Protein AF-A0A7C0WQQ0-F1 (afdb_monomer_lite)

Radius of gyration: 14.48 Å; chains: 1; bounding box: 32×28×43 Å

Secondary structure (DSSP, 8-state):
--HHHHHHHHHHHHHHHHHHHTT-HHHHHHTS-TT-EE--SSS--EEGGGHHHHHHHHHTTEEEEEEEEEEEEEEPSSS-EEEEEEEEEEEEETTTTEEEEEEEE-

Structure (mmCIF, N/CA/C/O backbone):
data_AF-A0A7C0WQQ0-F1
#
_entry.id   AF-A0A7C0WQQ0-F1
#
loop_
_atom_site.group_PDB
_atom_site.id
_atom_site.type_symbol
_atom_site.label_atom_id
_atom_site.label_alt_id
_atom_site.label_comp_id
_atom_site.label_asym_id
_atom_site.label_entity_id
_atom_site.label_seq_id
_atom_site.pdbx_PDB_ins_code
_atom_site.Cartn_x
_atom_site.Cartn_y
_atom_site.Cartn_z
_atom_site.occupancy
_atom_site.B_iso_or_equiv
_atom_site.auth_seq_id
_atom_site.auth_comp_id
_atom_site.auth_asym_id
_atom_site.auth_atom_id
_atom_site.pdbx_PDB_model_num
ATOM 1 N N . MET A 1 1 ? -11.948 8.310 22.345 1.00 58.25 1 MET A N 1
ATOM 2 C CA . MET A 1 1 ? -10.700 7.928 21.666 1.00 58.25 1 MET A CA 1
ATOM 3 C C . MET A 1 1 ? -9.867 7.164 22.671 1.00 58.25 1 MET A C 1
ATOM 5 O O . MET A 1 1 ? -9.444 7.772 23.648 1.00 58.25 1 MET A O 1
ATOM 9 N N . SER A 1 2 ? -9.689 5.854 22.500 1.00 64.50 2 SER A N 1
ATOM 10 C CA . SER A 1 2 ? -8.472 5.273 23.057 1.00 64.50 2 SER A CA 1
ATOM 11 C C 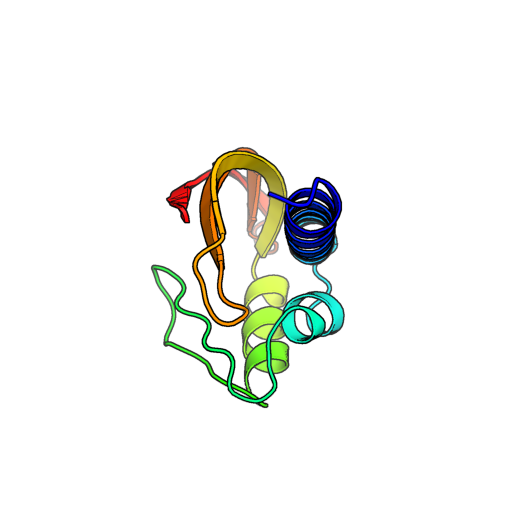. SER A 1 2 ? -7.369 5.643 22.076 1.00 64.50 2 SER A C 1
ATOM 13 O O . SER A 1 2 ? -7.539 5.472 20.873 1.00 64.50 2 SER A O 1
ATOM 15 N N . THR A 1 3 ? -6.267 6.199 22.557 1.00 69.69 3 THR A N 1
ATOM 16 C CA . THR A 1 3 ? -5.072 6.473 21.740 1.00 69.69 3 THR A CA 1
ATOM 17 C C . THR A 1 3 ? -4.530 5.210 21.050 1.00 69.69 3 THR A C 1
ATOM 19 O O . THR A 1 3 ? -3.759 5.302 20.101 1.00 69.69 3 THR A O 1
ATOM 22 N N . ASP A 1 4 ? -4.956 4.035 21.518 1.00 87.19 4 ASP A N 1
ATOM 23 C CA . ASP A 1 4 ? -4.593 2.715 21.004 1.00 87.19 4 ASP A CA 1
ATOM 24 C C . ASP A 1 4 ? -5.140 2.432 19.589 1.00 87.19 4 ASP A C 1
ATOM 26 O O . ASP A 1 4 ? -4.412 1.910 18.750 1.00 87.19 4 ASP A O 1
ATOM 30 N N . ASP A 1 5 ? -6.381 2.830 19.280 1.00 90.44 5 ASP A N 1
ATOM 31 C CA . ASP A 1 5 ? -6.992 2.524 17.973 1.00 90.44 5 ASP A CA 1
ATOM 32 C C . ASP A 1 5 ? -6.350 3.336 16.840 1.00 90.44 5 ASP A C 1
ATOM 34 O O . ASP A 1 5 ? -6.001 2.780 15.802 1.00 90.44 5 ASP A O 1
ATOM 38 N N . ASP A 1 6 ? -6.127 4.639 17.057 1.00 90.88 6 ASP A N 1
ATOM 39 C CA . ASP A 1 6 ? -5.424 5.502 16.091 1.00 90.88 6 ASP A CA 1
ATOM 40 C C . ASP A 1 6 ? -4.009 4.980 15.808 1.00 90.88 6 ASP A C 1
ATOM 42 O O . ASP A 1 6 ? -3.598 4.899 14.651 1.00 90.88 6 ASP A O 1
ATOM 46 N N . THR A 1 7 ? -3.297 4.539 16.850 1.00 93.31 7 THR A N 1
ATOM 47 C CA . THR A 1 7 ? -1.952 3.965 16.705 1.00 93.31 7 THR A CA 1
ATOM 48 C C . THR A 1 7 ? -1.982 2.720 15.816 1.00 93.31 7 THR A C 1
ATOM 50 O O . THR A 1 7 ? -1.236 2.649 14.843 1.00 93.31 7 THR A O 1
ATOM 53 N N . LYS A 1 8 ? -2.892 1.773 16.076 1.00 95.06 8 LYS A N 1
ATOM 54 C CA . LYS A 1 8 ? -3.004 0.530 15.292 1.00 95.06 8 LYS A CA 1
ATOM 55 C C . LYS A 1 8 ? -3.411 0.769 13.840 1.00 95.06 8 LYS A C 1
ATOM 57 O O . LYS A 1 8 ? -2.905 0.100 12.943 1.00 95.06 8 LYS A O 1
ATOM 62 N N . ILE A 1 9 ? -4.307 1.725 13.593 1.00 95.88 9 ILE A N 1
ATOM 63 C CA . ILE A 1 9 ? -4.714 2.109 12.234 1.00 95.88 9 ILE A CA 1
ATOM 64 C C . ILE A 1 9 ? -3.514 2.663 11.458 1.00 95.88 9 ILE A C 1
ATOM 66 O O . ILE A 1 9 ? -3.283 2.282 10.309 1.00 95.88 9 ILE A O 1
ATOM 70 N N . ARG A 1 10 ? -2.717 3.528 12.094 1.00 96.06 10 ARG A N 1
ATOM 71 C CA . ARG A 1 10 ? -1.498 4.074 11.487 1.00 96.06 10 ARG A CA 1
ATOM 72 C C . ARG A 1 10 ? -0.466 2.985 11.223 1.00 96.06 10 ARG A C 1
ATOM 74 O O . ARG A 1 10 ? 0.084 2.945 10.131 1.00 96.06 10 ARG A O 1
ATOM 81 N N . GLU A 1 11 ? -0.252 2.068 12.163 1.00 97.31 11 GLU A N 1
ATOM 82 C CA . GLU A 1 11 ? 0.657 0.926 11.989 1.00 97.31 11 GLU A CA 1
ATOM 83 C C . GLU A 1 11 ? 0.245 0.009 10.827 1.00 97.31 11 GLU A C 1
ATOM 85 O O . GLU A 1 11 ? 1.105 -0.450 10.064 1.00 97.31 11 GLU A O 1
ATOM 90 N N . LEU A 1 12 ? -1.060 -0.237 10.657 1.00 98.06 12 LEU A N 1
ATOM 91 C CA . LEU A 1 12 ? -1.595 -0.989 9.521 1.00 98.06 12 LEU A CA 1
ATOM 92 C C . LEU A 1 12 ? -1.279 -0.281 8.199 1.00 98.06 12 LEU A C 1
ATOM 94 O O . LEU A 1 12 ? -0.743 -0.904 7.283 1.00 98.06 12 LEU A O 1
ATOM 98 N N . LEU A 1 13 ? -1.549 1.022 8.107 1.00 98.12 13 LEU A N 1
ATOM 99 C CA . LEU A 1 13 ? -1.297 1.782 6.881 1.00 98.12 13 LEU A CA 1
ATOM 100 C C . LEU A 1 13 ? 0.196 1.987 6.597 1.00 98.12 13 LEU A C 1
ATOM 102 O O . LEU A 1 13 ? 0.594 1.928 5.440 1.00 98.12 13 LEU A O 1
ATOM 106 N N . THR A 1 14 ? 1.049 2.095 7.616 1.00 98.06 14 THR A N 1
ATOM 107 C CA . THR A 1 14 ? 2.511 2.046 7.441 1.00 98.06 14 THR A CA 1
ATOM 108 C C . THR A 1 14 ? 2.980 0.666 6.966 1.00 98.06 14 THR A C 1
ATOM 110 O O . THR A 1 14 ? 3.914 0.554 6.172 1.00 98.06 14 THR A O 1
ATOM 113 N N . THR A 1 15 ? 2.334 -0.416 7.410 1.00 98.75 15 THR A N 1
ATOM 114 C CA . THR A 1 15 ? 2.621 -1.764 6.896 1.00 98.75 15 THR A CA 1
ATOM 115 C C . THR A 1 15 ? 2.231 -1.896 5.428 1.00 98.75 15 THR A C 1
ATOM 117 O O . THR A 1 15 ? 2.990 -2.482 4.652 1.00 98.75 15 THR A O 1
ATOM 120 N N . TYR A 1 16 ? 1.092 -1.321 5.048 1.00 98.56 16 TYR A N 1
ATOM 121 C CA . TYR A 1 16 ? 0.638 -1.268 3.667 1.00 98.56 16 TYR A CA 1
ATOM 122 C C . TYR A 1 16 ? 1.569 -0.410 2.792 1.00 98.56 16 TYR A C 1
ATOM 124 O O . TYR A 1 16 ? 2.041 -0.903 1.771 1.00 98.56 16 TYR A O 1
ATOM 132 N N . GLU A 1 17 ? 1.965 0.791 3.232 1.00 98.44 17 GLU A N 1
ATOM 133 C CA . GLU A 1 17 ? 2.987 1.621 2.568 1.00 98.44 17 GLU A CA 1
ATOM 134 C C . GLU A 1 17 ? 4.280 0.826 2.329 1.00 98.44 17 GLU A C 1
ATOM 136 O O . GLU A 1 17 ? 4.808 0.793 1.215 1.00 98.44 17 GLU A O 1
ATOM 141 N N . ARG A 1 18 ? 4.780 0.119 3.351 1.00 98.75 18 ARG A N 1
ATOM 142 C CA . ARG A 1 18 ? 5.965 -0.738 3.213 1.00 98.75 18 ARG A CA 1
ATOM 143 C C . ARG A 1 18 ? 5.753 -1.831 2.169 1.00 98.75 18 ARG A C 1
ATOM 145 O O . ARG A 1 18 ? 6.685 -2.149 1.433 1.00 98.75 18 ARG A O 1
ATOM 152 N N . ALA A 1 19 ? 4.568 -2.433 2.108 1.00 98.75 19 ALA A N 1
ATOM 153 C CA . ALA A 1 19 ? 4.260 -3.446 1.106 1.00 98.75 19 ALA A CA 1
ATOM 154 C C . ALA A 1 19 ? 4.359 -2.882 -0.317 1.00 98.75 19 ALA A C 1
ATOM 156 O O . ALA A 1 19 ? 4.973 -3.521 -1.169 1.00 98.75 19 ALA A O 1
ATOM 157 N N . LEU A 1 20 ? 3.835 -1.671 -0.540 1.00 98.19 20 LEU A N 1
ATOM 158 C CA . LEU A 1 20 ? 3.919 -0.972 -1.825 1.00 98.19 20 LEU A CA 1
ATOM 159 C C . LEU A 1 20 ? 5.375 -0.670 -2.209 1.00 98.19 20 LEU A C 1
ATOM 161 O O . LEU A 1 20 ? 5.823 -1.055 -3.286 1.00 98.19 20 LEU A O 1
ATOM 165 N N . ASN A 1 21 ? 6.138 -0.074 -1.291 1.00 98.56 21 ASN A N 1
ATOM 166 C CA . ASN A 1 21 ? 7.542 0.292 -1.507 1.00 98.56 21 ASN A CA 1
ATOM 167 C C . ASN A 1 21 ? 8.470 -0.915 -1.722 1.00 98.56 21 ASN A C 1
ATOM 169 O O . ASN A 1 21 ? 9.486 -0.831 -2.405 1.00 98.56 21 ASN A O 1
ATOM 173 N N . THR A 1 22 ? 8.134 -2.066 -1.134 1.00 98.62 22 THR A N 1
ATOM 174 C CA . THR A 1 22 ? 8.918 -3.305 -1.278 1.00 98.62 22 THR A CA 1
ATOM 175 C C . THR A 1 22 ? 8.375 -4.242 -2.351 1.00 98.62 22 THR A C 1
ATOM 177 O O . THR A 1 22 ? 8.890 -5.351 -2.493 1.00 98.62 22 THR A O 1
ATOM 180 N N . SER A 1 23 ? 7.352 -3.820 -3.107 1.00 98.56 23 SER A N 1
ATOM 181 C CA . SER A 1 23 ? 6.701 -4.644 -4.134 1.00 98.56 23 SER A CA 1
ATOM 182 C C . SER A 1 23 ? 6.234 -6.011 -3.599 1.00 98.56 23 SER A C 1
ATOM 184 O O . SER A 1 23 ? 6.296 -7.034 -4.281 1.00 98.56 23 SER A O 1
ATOM 186 N N . ASN A 1 24 ? 5.784 -6.053 -2.340 1.00 98.75 24 ASN A N 1
ATOM 187 C CA . ASN A 1 24 ? 5.400 -7.281 -1.650 1.00 98.75 24 ASN A CA 1
ATOM 188 C C . ASN A 1 24 ? 3.882 -7.494 -1.710 1.00 98.75 24 ASN A C 1
ATOM 190 O O . ASN A 1 24 ? 3.135 -7.041 -0.841 1.00 98.75 24 ASN A O 1
ATOM 194 N N . ALA A 1 25 ? 3.437 -8.218 -2.738 1.00 98.56 25 ALA A N 1
ATOM 195 C CA . ALA A 1 25 ? 2.022 -8.474 -3.002 1.00 98.56 25 ALA A CA 1
ATOM 196 C C . ALA A 1 25 ? 1.302 -9.203 -1.857 1.00 98.56 25 ALA A C 1
ATOM 198 O O . ALA A 1 25 ? 0.190 -8.825 -1.488 1.00 98.56 25 ALA A O 1
ATOM 199 N N . ALA A 1 26 ? 1.950 -10.204 -1.255 1.00 98.56 26 ALA A N 1
ATOM 200 C CA . ALA A 1 26 ? 1.382 -10.956 -0.141 1.00 98.56 26 ALA A CA 1
ATOM 201 C C . ALA A 1 26 ? 1.194 -10.068 1.101 1.00 98.56 26 ALA A C 1
ATOM 203 O O . ALA A 1 26 ? 0.156 -10.129 1.760 1.00 98.56 26 ALA A O 1
ATOM 204 N N . LEU A 1 27 ? 2.164 -9.194 1.402 1.00 98.75 27 LEU A N 1
ATOM 205 C CA . LEU A 1 27 ? 2.046 -8.245 2.511 1.00 98.75 27 LEU A CA 1
ATOM 206 C C . LEU A 1 27 ? 0.938 -7.214 2.252 1.00 98.75 27 LEU A C 1
ATOM 208 O O . LEU A 1 27 ? 0.158 -6.935 3.161 1.00 98.75 27 LEU A O 1
ATOM 212 N N . ALA A 1 28 ? 0.826 -6.699 1.024 1.00 98.56 28 ALA A N 1
ATOM 213 C CA . ALA A 1 28 ? -0.231 -5.760 0.654 1.00 98.56 28 ALA A CA 1
ATOM 214 C C . ALA A 1 28 ? -1.614 -6.401 0.834 1.00 98.56 28 ALA A C 1
ATOM 216 O O . ALA A 1 28 ? -2.465 -5.844 1.523 1.00 98.56 28 ALA A O 1
ATOM 217 N N . ALA A 1 29 ? -1.808 -7.617 0.312 1.00 98.31 29 ALA A N 1
ATOM 218 C CA . ALA A 1 29 ? -3.054 -8.366 0.464 1.00 98.31 29 ALA A CA 1
ATOM 219 C C . ALA A 1 29 ? -3.375 -8.702 1.932 1.00 98.31 29 ALA A C 1
ATOM 221 O O . ALA A 1 29 ? -4.537 -8.652 2.325 1.00 98.31 29 ALA A O 1
ATOM 222 N N . SER A 1 30 ? -2.365 -8.972 2.768 1.00 98.31 30 SER A N 1
ATOM 223 C CA . SER A 1 30 ? -2.566 -9.262 4.198 1.00 98.31 30 SER A CA 1
ATOM 224 C C . SER A 1 30 ? -3.104 -8.082 5.018 1.00 98.31 30 SER A C 1
ATOM 226 O O . SER A 1 30 ? -3.584 -8.286 6.131 1.00 98.31 30 SER A O 1
ATOM 228 N N . CYS A 1 31 ? -3.041 -6.858 4.479 1.00 98.31 31 CYS A N 1
ATOM 229 C CA . CYS A 1 31 ? -3.595 -5.665 5.124 1.00 98.31 31 CYS A CA 1
ATOM 230 C C . CYS A 1 31 ? -5.122 -5.548 4.953 1.00 98.31 31 CYS A C 1
ATOM 232 O O . CYS A 1 31 ? -5.738 -4.674 5.559 1.00 98.31 31 CYS A O 1
ATOM 234 N N . TYR A 1 32 ? -5.733 -6.408 4.133 1.00 98.44 32 TYR A N 1
ATOM 235 C CA . TYR A 1 32 ? -7.169 -6.421 3.873 1.00 98.44 32 TYR A CA 1
ATOM 236 C C . TYR A 1 32 ? -7.896 -7.458 4.731 1.00 98.44 32 TYR A C 1
ATOM 238 O O . TYR A 1 32 ? -7.337 -8.470 5.156 1.00 98.44 32 TYR A O 1
ATOM 246 N N . THR A 1 33 ? -9.196 -7.239 4.930 1.00 98.06 33 THR A N 1
ATOM 247 C CA . THR A 1 33 ? -10.102 -8.294 5.393 1.00 98.06 33 THR A CA 1
ATOM 248 C C . THR A 1 33 ? -10.257 -9.377 4.319 1.00 98.06 33 THR A C 1
ATOM 250 O O . THR A 1 33 ? -9.911 -9.188 3.153 1.00 98.06 33 THR A O 1
ATOM 253 N N . THR A 1 34 ? -10.817 -10.531 4.693 1.00 97.06 34 THR A N 1
ATOM 254 C CA . THR A 1 34 ? -11.047 -11.654 3.761 1.00 97.06 34 THR A CA 1
ATOM 255 C C . THR A 1 34 ? -11.932 -11.279 2.568 1.00 97.06 34 THR A C 1
ATOM 257 O O . THR A 1 34 ? -11.791 -11.850 1.491 1.00 97.06 34 THR A O 1
ATOM 260 N N . ASP A 1 35 ? -12.833 -10.320 2.756 1.00 97.44 35 ASP A N 1
ATOM 261 C CA . ASP A 1 35 ? -13.742 -9.753 1.761 1.00 97.44 35 ASP A CA 1
ATOM 262 C C . ASP A 1 35 ? -13.333 -8.338 1.313 1.00 97.44 35 ASP A C 1
ATOM 264 O O . ASP A 1 35 ? -14.119 -7.637 0.675 1.00 97.44 35 ASP A O 1
ATOM 268 N N . GLY A 1 36 ? -12.109 -7.912 1.640 1.00 97.88 36 GLY A N 1
ATOM 269 C CA . GLY A 1 36 ? -11.610 -6.579 1.338 1.00 97.88 36 GLY A CA 1
ATOM 270 C C . GLY A 1 36 ? -11.602 -6.289 -0.161 1.00 97.88 36 GLY A C 1
ATOM 271 O O . GLY A 1 36 ? -11.460 -7.193 -0.988 1.00 97.88 36 GLY A O 1
ATOM 272 N N . VAL A 1 37 ? -11.750 -5.013 -0.513 1.00 98.31 37 VAL A N 1
ATOM 273 C CA . VAL A 1 37 ? -11.882 -4.554 -1.900 1.00 98.31 37 VAL A CA 1
ATOM 274 C C . VAL A 1 37 ? -10.803 -3.523 -2.207 1.00 98.31 37 VAL A C 1
ATOM 276 O O . VAL A 1 37 ? -10.621 -2.560 -1.466 1.00 98.31 37 VAL A O 1
ATOM 279 N N . PHE A 1 38 ? -10.117 -3.707 -3.330 1.00 97.19 38 PHE A N 1
ATOM 280 C CA . PHE A 1 38 ? -9.119 -2.787 -3.858 1.00 97.19 38 PHE A CA 1
ATOM 281 C C . PHE A 1 38 ? -9.623 -2.147 -5.156 1.00 97.19 38 PHE A C 1
ATOM 283 O O . PHE A 1 38 ? -10.022 -2.848 -6.089 1.00 97.19 38 PHE A O 1
ATOM 290 N N . MET A 1 39 ? -9.616 -0.810 -5.206 1.00 95.69 39 MET A N 1
ATOM 291 C CA . MET A 1 39 ? -10.142 0.001 -6.314 1.00 95.69 39 MET A CA 1
ATOM 292 C C . MET A 1 39 ? -9.086 1.001 -6.818 1.00 95.69 39 MET A C 1
ATOM 294 O O . MET A 1 39 ? -9.156 2.185 -6.495 1.00 95.69 39 MET A O 1
ATOM 298 N N . PRO A 1 40 ? -8.088 0.543 -7.587 1.00 90.69 40 PRO A N 1
ATOM 299 C CA . PRO A 1 40 ? -7.100 1.425 -8.207 1.00 90.69 40 PRO A CA 1
ATOM 300 C C . PRO A 1 40 ? -7.728 2.306 -9.299 1.00 90.69 40 PRO A C 1
ATOM 302 O O . PRO A 1 40 ? -8.716 1.941 -9.930 1.00 90.69 40 PRO A O 1
ATOM 305 N N . THR A 1 41 ? -7.117 3.458 -9.573 1.00 82.94 41 THR A N 1
ATOM 306 C CA . THR A 1 41 ? -7.649 4.475 -10.503 1.00 82.94 41 THR A CA 1
ATOM 307 C C . THR A 1 41 ? -7.720 4.026 -11.967 1.00 82.94 41 THR A C 1
ATOM 309 O O . THR A 1 41 ? -8.555 4.529 -12.718 1.00 82.94 41 THR A O 1
ATOM 312 N N . THR A 1 42 ? -6.857 3.101 -12.396 1.00 83.81 42 THR A N 1
ATOM 313 C CA . THR A 1 42 ? -6.698 2.710 -13.812 1.00 83.81 42 THR A CA 1
ATOM 314 C C . THR A 1 42 ? -6.895 1.220 -14.082 1.00 83.81 42 THR A C 1
ATOM 316 O O . THR A 1 42 ? -6.913 0.811 -15.244 1.00 83.81 42 THR A O 1
ATOM 319 N N . LEU A 1 43 ? -7.054 0.403 -13.039 1.00 88.44 43 LEU A N 1
ATOM 320 C CA . LEU A 1 43 ? -7.186 -1.050 -13.145 1.00 88.44 43 LEU A CA 1
ATOM 321 C C . LEU A 1 43 ? -8.552 -1.516 -12.620 1.00 88.44 43 LEU A C 1
ATOM 323 O O . LEU A 1 43 ? -9.206 -0.794 -11.866 1.00 88.44 43 LEU A O 1
ATOM 327 N N . PRO A 1 44 ? -9.014 -2.717 -13.010 1.00 93.69 44 PRO A N 1
ATOM 328 C CA . PRO A 1 44 ? -10.247 -3.280 -12.476 1.00 93.69 44 PRO A CA 1
ATOM 329 C C . PRO A 1 44 ? -10.215 -3.431 -10.952 1.00 93.69 44 PRO A C 1
ATOM 331 O O . PRO A 1 44 ? -9.181 -3.746 -10.360 1.00 93.69 44 PRO A O 1
ATOM 334 N N . THR A 1 45 ? -11.385 -3.291 -10.331 1.00 96.25 45 THR A N 1
ATOM 335 C CA . THR A 1 45 ? -11.589 -3.648 -8.927 1.00 96.25 45 THR A CA 1
ATOM 336 C C . THR A 1 45 ? -11.242 -5.117 -8.690 1.00 96.25 45 THR A C 1
ATOM 338 O O . THR A 1 45 ? -11.639 -5.984 -9.467 1.00 96.25 45 THR A O 1
ATOM 341 N N . SER A 1 46 ? -10.533 -5.391 -7.597 1.00 97.50 46 SER A N 1
ATOM 342 C CA . SER A 1 46 ? -10.215 -6.745 -7.128 1.00 97.50 46 SER A CA 1
ATOM 343 C C . SER A 1 46 ? -10.690 -6.921 -5.689 1.00 97.50 46 SER A C 1
ATOM 345 O O . SER A 1 46 ? -10.757 -5.948 -4.939 1.00 97.50 46 SER A O 1
ATOM 347 N N . SER A 1 47 ? -11.036 -8.145 -5.291 1.00 97.69 47 SER A N 1
ATOM 348 C CA . SER A 1 47 ? -11.584 -8.405 -3.956 1.00 97.69 47 SER A CA 1
ATOM 349 C C . SER A 1 47 ? -11.172 -9.761 -3.397 1.00 97.69 47 SER A C 1
ATOM 351 O O . SER A 1 47 ? -11.028 -10.726 -4.147 1.00 97.69 47 SER A O 1
ATOM 353 N N . GLY A 1 48 ? -11.044 -9.843 -2.075 1.00 96.50 48 GLY A N 1
ATOM 354 C CA . GLY A 1 48 ? -10.751 -11.074 -1.346 1.00 96.50 48 GLY A CA 1
ATOM 355 C C . GLY A 1 48 ? -9.533 -11.829 -1.881 1.00 96.50 48 GLY A C 1
ATOM 356 O O . GLY A 1 48 ? -8.441 -11.274 -1.979 1.00 96.50 48 GLY A O 1
ATOM 357 N N . GLY A 1 49 ? -9.711 -13.104 -2.243 1.00 95.50 49 GLY A N 1
ATOM 358 C CA . GLY A 1 49 ? -8.614 -13.978 -2.683 1.00 95.50 49 GLY A CA 1
ATOM 359 C C . GLY A 1 49 ? -7.857 -13.514 -3.937 1.00 95.50 49 GLY A C 1
ATOM 360 O O . GLY A 1 49 ? -6.748 -13.985 -4.174 1.00 95.50 49 GLY A O 1
ATOM 361 N N . ASP A 1 50 ? -8.411 -12.579 -4.715 1.00 97.62 50 ASP A N 1
ATOM 362 C CA . ASP A 1 50 ? -7.764 -12.050 -5.921 1.00 97.62 50 ASP A CA 1
ATOM 363 C C . ASP A 1 50 ? -6.778 -10.903 -5.637 1.00 97.62 50 ASP A C 1
ATOM 365 O O . ASP A 1 50 ? -6.008 -10.522 -6.522 1.00 97.62 50 ASP A O 1
ATOM 369 N N . LEU A 1 51 ? -6.767 -10.354 -4.415 1.00 98.25 51 LEU A N 1
ATOM 370 C CA . LEU A 1 51 ? -5.968 -9.176 -4.062 1.00 98.25 51 LEU A CA 1
ATOM 371 C C . LEU A 1 51 ? -4.466 -9.394 -4.265 1.00 98.25 51 LEU A C 1
ATOM 373 O O . LEU A 1 51 ? -3.805 -8.555 -4.872 1.00 98.25 51 LEU A O 1
ATOM 377 N N . GLU A 1 52 ? -3.922 -10.526 -3.810 1.00 98.25 52 GLU A N 1
ATOM 378 C CA . GLU A 1 52 ? -2.489 -10.815 -3.959 1.00 98.25 52 GLU A CA 1
ATOM 379 C C . GLU A 1 52 ? -2.083 -10.852 -5.435 1.00 98.25 52 GLU A C 1
ATOM 381 O O . GLU A 1 52 ? -1.094 -10.239 -5.831 1.00 98.25 52 GLU A O 1
ATOM 386 N N . LYS A 1 53 ? -2.891 -11.501 -6.278 1.00 98.00 53 LYS A N 1
ATOM 387 C CA . LYS A 1 53 ? -2.643 -11.565 -7.720 1.00 98.00 53 LYS A CA 1
ATOM 388 C C . LYS A 1 53 ? -2.724 -10.183 -8.372 1.00 98.00 53 LYS A C 1
ATOM 390 O O . LYS A 1 53 ? -1.927 -9.888 -9.260 1.00 98.00 53 LYS A O 1
ATOM 395 N N . ALA A 1 54 ? -3.670 -9.348 -7.946 1.00 97.56 54 ALA A N 1
ATOM 396 C CA . ALA A 1 54 ? -3.805 -7.986 -8.448 1.00 97.56 54 ALA A CA 1
ATOM 397 C C . ALA A 1 54 ? -2.559 -7.142 -8.129 1.00 97.56 54 ALA A C 1
ATOM 399 O O . ALA A 1 54 ? -1.999 -6.524 -9.034 1.00 97.56 54 ALA A O 1
ATOM 400 N N . TYR A 1 55 ? -2.074 -7.180 -6.883 1.00 98.19 55 TYR A N 1
ATOM 401 C CA . TYR A 1 55 ? -0.835 -6.495 -6.498 1.00 98.19 55 TYR A CA 1
ATOM 402 C C . TYR A 1 55 ? 0.390 -7.050 -7.222 1.00 98.19 55 TYR A C 1
ATOM 404 O O . TYR A 1 55 ? 1.207 -6.270 -7.702 1.00 98.19 55 TYR A O 1
ATOM 412 N N . ALA A 1 56 ? 0.505 -8.374 -7.355 1.00 98.25 56 ALA A N 1
ATOM 413 C CA . ALA A 1 56 ? 1.610 -8.992 -8.084 1.00 98.25 56 ALA A CA 1
ATOM 414 C C . ALA A 1 56 ? 1.682 -8.479 -9.532 1.00 98.25 56 ALA A C 1
ATOM 416 O O . ALA A 1 56 ? 2.748 -8.070 -9.979 1.00 98.25 56 ALA A O 1
ATOM 417 N N . GLY A 1 57 ? 0.542 -8.398 -10.227 1.00 96.75 57 GLY A N 1
ATOM 418 C CA . GLY A 1 57 ? 0.487 -7.854 -11.586 1.00 96.75 57 GLY A CA 1
ATOM 419 C C . GLY A 1 57 ? 0.873 -6.372 -11.681 1.00 96.75 57 GLY A C 1
ATOM 420 O O . GLY A 1 57 ? 1.473 -5.963 -12.670 1.00 96.75 57 GLY A O 1
ATOM 421 N N . ILE A 1 58 ? 0.577 -5.563 -10.657 1.00 96.25 58 ILE A N 1
ATOM 422 C CA . ILE A 1 58 ? 1.043 -4.166 -10.590 1.00 96.25 58 ILE A CA 1
ATOM 423 C C . ILE A 1 58 ? 2.566 -4.130 -10.427 1.00 96.25 58 ILE A C 1
ATOM 425 O O . ILE A 1 58 ? 3.252 -3.433 -11.175 1.00 96.25 58 ILE A O 1
ATOM 429 N N . PHE A 1 59 ? 3.094 -4.910 -9.485 1.00 97.75 59 PHE A N 1
ATOM 430 C CA . PHE A 1 59 ? 4.517 -4.932 -9.145 1.00 97.75 59 PHE A CA 1
ATOM 431 C C . PHE A 1 59 ? 5.414 -5.568 -10.217 1.00 97.75 59 PHE A C 1
ATOM 433 O O . PHE A 1 59 ? 6.617 -5.327 -10.232 1.00 97.75 59 PHE A O 1
ATOM 440 N N . GLU A 1 60 ? 4.848 -6.325 -11.158 1.00 97.44 60 GLU A N 1
ATOM 441 C CA . GLU A 1 60 ? 5.555 -6.757 -12.373 1.00 97.44 60 GLU A CA 1
ATOM 442 C C . GLU A 1 60 ? 5.849 -5.596 -13.337 1.00 97.44 60 GLU A C 1
ATOM 444 O O . GLU A 1 60 ? 6.774 -5.678 -14.146 1.00 97.44 60 GLU A O 1
ATOM 449 N N . VAL A 1 61 ? 5.064 -4.516 -13.274 1.00 96.88 61 VAL A N 1
ATOM 450 C CA . VAL A 1 61 ? 5.141 -3.395 -14.220 1.00 96.88 61 VAL A CA 1
ATOM 451 C C . VAL A 1 61 ? 5.801 -2.175 -13.589 1.00 96.88 61 VAL A C 1
ATOM 453 O O . VAL A 1 61 ? 6.565 -1.476 -14.263 1.00 96.88 61 VAL A O 1
ATOM 456 N N . ILE A 1 62 ? 5.508 -1.901 -12.316 1.00 96.69 62 ILE A N 1
ATOM 457 C CA . ILE A 1 62 ? 5.947 -0.685 -11.634 1.00 96.69 62 ILE A CA 1
ATOM 458 C C . ILE A 1 62 ? 6.544 -0.975 -10.257 1.00 96.69 62 ILE A C 1
ATOM 460 O O . ILE A 1 62 ? 6.077 -1.853 -9.539 1.00 96.69 62 ILE A O 1
ATOM 464 N N . ALA A 1 63 ? 7.529 -0.171 -9.867 1.00 98.19 63 ALA A N 1
ATOM 465 C CA . ALA A 1 63 ? 8.009 -0.061 -8.495 1.00 98.19 63 ALA A CA 1
ATOM 466 C C . ALA A 1 63 ? 7.688 1.334 -7.950 1.00 98.19 63 ALA A C 1
ATOM 468 O O . ALA A 1 63 ? 7.835 2.330 -8.663 1.00 98.19 63 ALA A O 1
ATOM 469 N N . LEU A 1 64 ? 7.251 1.394 -6.695 1.00 98.00 64 LEU A N 1
ATOM 470 C CA . LEU A 1 64 ? 6.908 2.632 -6.001 1.00 98.00 64 LEU A CA 1
ATOM 471 C C . LEU A 1 64 ? 7.983 2.962 -4.963 1.00 98.00 64 LEU A C 1
ATOM 473 O O . LEU A 1 64 ? 8.510 2.062 -4.314 1.00 98.00 64 LEU A O 1
ATOM 477 N N . ASP A 1 65 ? 8.272 4.249 -4.815 1.00 98.31 65 ASP A N 1
ATOM 478 C CA . ASP A 1 65 ? 9.027 4.827 -3.702 1.00 98.31 65 ASP A CA 1
ATOM 479 C C . ASP A 1 65 ? 8.225 6.026 -3.191 1.00 98.31 65 ASP A C 1
ATOM 481 O O . ASP A 1 65 ? 8.319 7.119 -3.753 1.00 98.31 65 ASP A O 1
ATOM 485 N N . ILE A 1 66 ? 7.329 5.787 -2.234 1.00 97.94 66 ILE A N 1
ATOM 486 C CA . ILE A 1 66 ? 6.289 6.725 -1.799 1.00 97.94 66 ILE A CA 1
ATOM 487 C C . ILE A 1 66 ? 6.189 6.796 -0.279 1.00 97.94 66 ILE A C 1
ATOM 489 O O . ILE A 1 66 ? 6.435 5.818 0.428 1.00 97.94 66 ILE A O 1
ATOM 493 N N . VAL A 1 67 ? 5.741 7.950 0.206 1.00 98.00 67 VAL A N 1
ATOM 494 C CA . VAL A 1 67 ? 5.445 8.198 1.619 1.00 98.00 67 VAL A CA 1
ATOM 495 C C . VAL A 1 67 ? 3.994 8.632 1.762 1.00 98.00 67 VAL A C 1
ATOM 497 O O . VAL A 1 67 ? 3.539 9.528 1.045 1.00 98.00 67 VAL A O 1
ATOM 500 N N . PHE A 1 68 ? 3.280 8.022 2.702 1.00 97.88 68 PHE A N 1
ATOM 501 C CA . PHE A 1 68 ? 1.926 8.394 3.074 1.00 97.88 68 PHE A CA 1
ATOM 502 C C . PHE A 1 68 ? 1.925 9.540 4.082 1.00 97.88 68 PHE A C 1
ATOM 504 O O . PHE A 1 68 ? 2.635 9.549 5.089 1.00 97.88 68 PHE A O 1
ATOM 511 N N . THR A 1 69 ? 1.040 10.495 3.836 1.00 97.88 69 THR A N 1
ATOM 512 C CA . THR A 1 69 ? 0.653 11.547 4.767 1.00 97.88 69 THR A CA 1
ATOM 513 C C . THR A 1 69 ? -0.781 11.287 5.207 1.00 97.88 69 THR A C 1
ATOM 515 O O . THR A 1 69 ? -1.675 11.110 4.385 1.00 97.88 69 THR A O 1
ATOM 518 N N . PHE A 1 70 ? -1.008 11.248 6.519 1.00 96.44 70 PHE A N 1
ATOM 519 C CA . PHE A 1 70 ? -2.339 11.065 7.095 1.00 96.44 70 PHE A CA 1
ATOM 520 C C . PHE A 1 70 ? -3.025 12.422 7.222 1.00 96.44 70 PHE A C 1
ATOM 522 O O . PHE A 1 70 ? -2.630 13.229 8.064 1.00 96.44 70 PHE A O 1
ATOM 529 N N . GLU A 1 71 ? -4.057 12.648 6.417 1.00 96.44 71 GLU A N 1
ATOM 530 C CA . GLU A 1 71 ? -4.836 13.889 6.431 1.00 96.44 71 GLU A CA 1
ATOM 531 C C . GLU A 1 71 ? -5.929 13.829 7.502 1.00 96.44 71 GLU A C 1
ATOM 533 O O . GLU A 1 71 ? -6.138 14.780 8.254 1.00 96.44 71 GLU A O 1
ATOM 538 N N . GLU A 1 72 ? -6.617 12.689 7.599 1.00 95.50 72 GLU A N 1
ATOM 539 C CA . GLU A 1 72 ? -7.715 12.495 8.541 1.00 95.50 72 GLU A CA 1
ATOM 540 C C . GLU A 1 72 ? -7.800 11.035 8.999 1.00 95.50 72 GLU A C 1
ATOM 542 O O . GLU A 1 72 ? -7.653 10.115 8.199 1.00 95.50 72 GLU A O 1
ATOM 547 N N . VAL A 1 73 ? -8.066 10.824 10.292 1.00 94.31 73 VAL A N 1
ATOM 548 C CA . VAL A 1 73 ? -8.388 9.511 10.871 1.00 94.31 73 VAL A CA 1
ATOM 549 C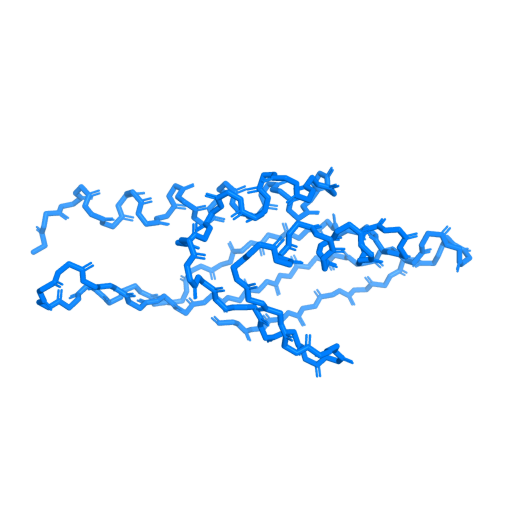 C . VAL A 1 73 ? -9.666 9.664 11.691 1.00 94.31 73 VAL A C 1
ATOM 551 O O . VAL A 1 73 ? -9.683 10.361 12.707 1.00 94.31 73 VAL A O 1
ATOM 554 N N . VAL A 1 74 ? -10.739 9.005 11.257 1.00 93.62 74 VAL A N 1
ATOM 555 C CA . VAL A 1 74 ? -12.055 9.050 11.904 1.00 93.62 74 VAL A CA 1
ATOM 556 C C . VAL A 1 74 ? -12.427 7.657 12.387 1.00 93.62 74 VAL A C 1
ATOM 558 O O . VAL A 1 74 ? -12.874 6.820 11.608 1.00 93.62 74 VAL A O 1
ATOM 561 N N . VAL A 1 75 ? -12.292 7.412 13.689 1.00 89.19 75 VAL A N 1
ATOM 562 C CA . VAL A 1 75 ? -12.830 6.198 14.317 1.00 89.19 75 VAL A CA 1
ATOM 563 C C . VAL A 1 75 ? -14.312 6.413 14.606 1.00 89.19 75 VAL A C 1
ATOM 565 O O . VAL A 1 75 ? -14.694 7.313 15.357 1.00 89.19 75 VAL A O 1
ATOM 568 N N . THR A 1 76 ? -15.149 5.585 13.998 1.00 85.75 76 THR A N 1
ATOM 569 C CA . THR A 1 76 ? -16.598 5.583 14.202 1.00 85.75 76 THR A CA 1
ATOM 570 C C . THR A 1 76 ? -16.996 4.546 15.251 1.00 85.75 76 THR A C 1
ATOM 572 O O . THR A 1 76 ? -16.189 3.730 15.690 1.00 85.75 76 THR A O 1
ATOM 575 N N . GLY A 1 77 ? -18.243 4.594 15.722 1.00 77.19 77 GLY A N 1
ATOM 576 C CA . GLY A 1 77 ? -18.750 3.543 16.604 1.00 77.19 77 GLY A CA 1
ATOM 577 C C . GLY A 1 77 ? -18.887 2.210 15.860 1.00 77.19 77 GLY A C 1
ATOM 578 O O . GLY A 1 77 ? -19.232 2.196 14.682 1.00 77.19 77 GLY A O 1
ATOM 579 N N . GLY A 1 78 ? -18.681 1.096 16.567 1.00 73.50 78 GLY A N 1
ATOM 580 C CA . GLY A 1 78 ?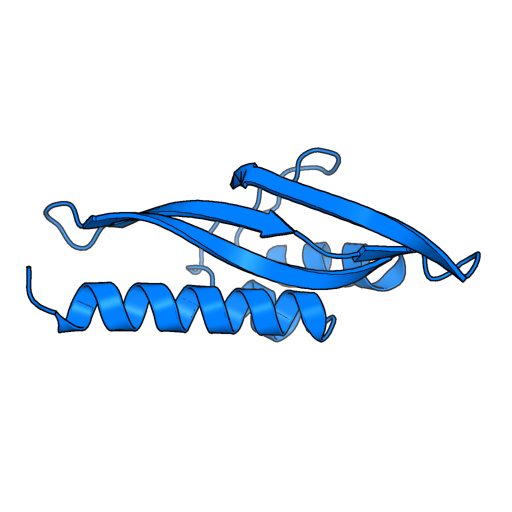 -18.917 -0.247 16.024 1.00 73.50 78 GLY A CA 1
ATOM 581 C C . GLY A 1 78 ? -17.739 -0.856 15.261 1.00 73.50 78 GLY A C 1
ATOM 582 O O . GLY A 1 78 ? -17.982 -1.546 14.283 1.00 73.50 78 GLY A O 1
ATOM 583 N N . ASP A 1 79 ? -16.504 -0.620 15.716 1.00 87.94 79 ASP A N 1
ATOM 584 C CA . ASP A 1 79 ? -15.258 -1.224 15.202 1.00 87.94 79 ASP A CA 1
ATOM 585 C C . ASP A 1 79 ? -14.824 -0.776 13.793 1.00 87.94 79 ASP A C 1
ATOM 587 O O . ASP A 1 79 ? -13.981 -1.413 13.164 1.00 87.94 79 ASP A O 1
ATOM 591 N N . TYR A 1 80 ? -15.350 0.352 13.305 1.00 92.12 80 TYR A N 1
ATOM 592 C CA . TYR A 1 80 ? -14.988 0.911 11.999 1.00 92.12 80 TYR A CA 1
ATOM 593 C C . TYR A 1 80 ? -14.209 2.213 12.127 1.00 92.12 80 TYR A C 1
ATOM 595 O O . TYR A 1 80 ? -14.534 3.077 12.946 1.00 92.12 80 TYR A O 1
ATOM 603 N N . ALA A 1 81 ? -13.251 2.410 11.230 1.00 94.44 81 ALA A N 1
ATOM 604 C CA . ALA A 1 81 ? -12.594 3.688 11.027 1.00 94.44 81 ALA A CA 1
ATOM 605 C C . ALA A 1 81 ? -12.472 4.007 9.536 1.00 94.44 81 ALA A C 1
ATOM 607 O O . ALA A 1 81 ? -12.402 3.107 8.701 1.00 94.44 81 ALA A O 1
ATOM 608 N N . PHE A 1 82 ? -12.424 5.298 9.229 1.00 94.81 82 PHE A N 1
ATOM 609 C CA . PHE A 1 82 ? -12.118 5.823 7.906 1.00 94.81 82 PHE A CA 1
ATOM 610 C C . PHE A 1 82 ? -10.830 6.626 7.997 1.00 94.81 82 PHE A C 1
ATOM 612 O O . PHE A 1 82 ? -10.624 7.372 8.957 1.00 94.81 82 PHE A O 1
ATOM 619 N N . VAL A 1 83 ? -9.964 6.461 7.005 1.00 96.69 83 VAL A N 1
ATOM 620 C CA . VAL A 1 83 ? -8.710 7.199 6.907 1.00 96.69 83 VAL A CA 1
ATOM 621 C C . VAL A 1 83 ? -8.661 7.847 5.541 1.00 96.69 83 VAL A C 1
ATOM 623 O O . VAL A 1 83 ? -9.026 7.216 4.556 1.00 96.69 83 VAL A O 1
ATOM 626 N N . LEU A 1 84 ? -8.220 9.097 5.520 1.00 96.94 84 LEU A N 1
ATOM 627 C CA . LEU A 1 84 ? -7.866 9.813 4.311 1.00 96.94 84 LEU A CA 1
ATOM 628 C C . LEU A 1 84 ? -6.352 10.018 4.319 1.00 96.94 84 LEU A C 1
ATOM 630 O O . LEU A 1 84 ? -5.809 10.632 5.248 1.00 96.94 84 LEU A O 1
ATOM 634 N N . THR A 1 85 ? -5.683 9.528 3.284 1.00 96.62 85 THR A N 1
ATOM 635 C CA . THR A 1 85 ? -4.251 9.719 3.068 1.00 96.62 85 THR A CA 1
ATOM 636 C C . THR A 1 85 ? -3.970 10.448 1.762 1.00 96.62 85 THR A C 1
ATOM 638 O O . THR A 1 85 ? -4.778 10.484 0.835 1.00 96.62 85 THR A O 1
ATOM 641 N N . SER A 1 86 ? -2.793 11.049 1.690 1.00 96.94 86 SER A N 1
ATOM 642 C CA . SER A 1 86 ? -2.155 11.414 0.431 1.00 96.94 86 SER A CA 1
ATOM 643 C C . SER A 1 86 ? -0.815 10.694 0.327 1.00 96.94 86 SER A C 1
ATOM 645 O O . SER A 1 86 ? -0.136 10.502 1.337 1.00 96.94 86 SER A O 1
ATOM 647 N N . SER A 1 87 ? -0.420 10.288 -0.877 1.00 96.00 87 SER A N 1
ATOM 648 C CA . SER A 1 87 ? 0.912 9.758 -1.156 1.00 96.00 87 SER A CA 1
ATOM 649 C C . SER A 1 87 ? 1.707 10.735 -2.017 1.00 96.00 87 SER A C 1
ATOM 651 O O . SER A 1 87 ? 1.171 11.484 -2.845 1.00 96.00 87 SER A O 1
ATOM 653 N N . SER A 1 88 ? 3.023 10.731 -1.825 1.00 97.38 88 SER A N 1
ATOM 654 C CA . SER A 1 88 ? 3.941 11.408 -2.735 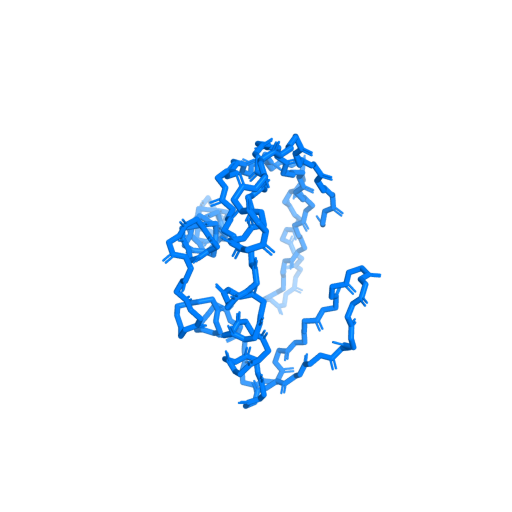1.00 97.38 88 SER A CA 1
ATOM 655 C C . SER A 1 88 ? 5.266 10.670 -2.815 1.00 97.38 88 SER A C 1
ATOM 657 O O . SER A 1 88 ? 5.726 10.0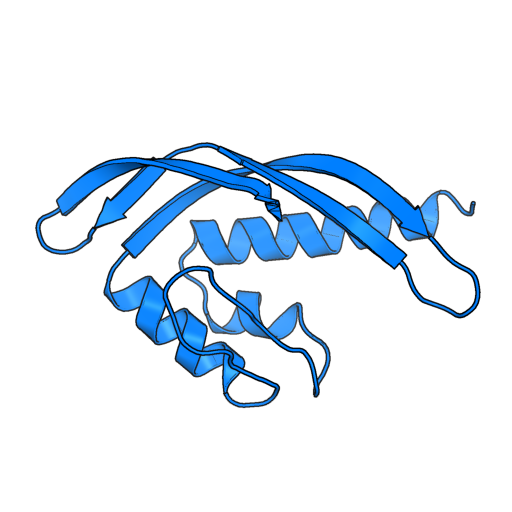97 -1.825 1.00 97.38 88 SER A O 1
ATOM 659 N N . GLY A 1 89 ? 5.886 10.716 -3.989 1.00 97.50 89 GLY A N 1
ATOM 660 C CA . GLY A 1 89 ? 7.194 10.128 -4.207 1.00 97.50 89 GLY A CA 1
ATOM 661 C C . GLY A 1 89 ? 7.464 9.904 -5.683 1.00 97.50 89 GLY A C 1
ATOM 662 O O . GLY A 1 89 ? 7.311 10.815 -6.504 1.00 97.50 89 GLY A O 1
ATOM 663 N N . THR A 1 90 ? 7.891 8.695 -6.026 1.00 98.12 90 THR A N 1
ATOM 664 C CA . THR A 1 90 ? 8.174 8.311 -7.404 1.00 98.12 90 THR A CA 1
ATOM 665 C C . THR A 1 90 ? 7.590 6.954 -7.759 1.00 98.12 90 THR A C 1
ATOM 667 O O . THR A 1 90 ? 7.441 6.062 -6.927 1.00 98.12 90 THR A O 1
ATOM 670 N N . GLN A 1 91 ? 7.297 6.804 -9.044 1.00 97.12 91 GLN A N 1
ATOM 671 C CA . GLN A 1 91 ? 6.967 5.539 -9.670 1.00 97.12 91 GLN A CA 1
ATOM 672 C C . GLN A 1 91 ? 8.002 5.267 -10.753 1.00 97.12 91 GLN A C 1
ATOM 674 O O . GLN A 1 91 ? 8.269 6.123 -11.598 1.00 97.12 91 GLN A O 1
ATOM 679 N N . THR A 1 92 ? 8.538 4.053 -10.766 1.00 98.25 92 THR A N 1
ATOM 680 C CA . THR A 1 92 ? 9.419 3.558 -11.822 1.00 98.25 92 THR A CA 1
ATOM 681 C C . THR A 1 92 ? 8.693 2.498 -12.627 1.00 98.25 92 THR A C 1
ATOM 683 O O . THR A 1 92 ? 8.308 1.469 -12.085 1.00 98.25 92 THR A O 1
ATOM 686 N N . VAL A 1 93 ? 8.520 2.724 -13.928 1.00 97.62 93 VAL A N 1
ATOM 687 C CA . VAL A 1 93 ? 8.107 1.668 -14.859 1.00 97.62 93 VAL A CA 1
ATOM 688 C C . VAL A 1 93 ? 9.323 0.781 -15.111 1.00 97.62 93 VAL A C 1
ATOM 690 O O . VAL A 1 93 ? 10.310 1.258 -15.666 1.00 97.62 93 VAL A O 1
ATOM 693 N N . LEU A 1 94 ? 9.263 -0.491 -14.712 1.00 96.75 94 LEU A N 1
ATOM 694 C CA . LEU A 1 94 ? 10.422 -1.398 -14.689 1.00 96.75 94 LEU A CA 1
ATOM 695 C C . LEU A 1 94 ? 10.986 -1.687 -16.084 1.00 96.75 94 LEU A C 1
ATOM 697 O O . LEU A 1 94 ? 12.191 -1.812 -16.256 1.00 96.75 94 LEU A O 1
ATOM 701 N N . ALA A 1 95 ? 10.129 -1.720 -17.101 1.00 94.75 95 ALA A N 1
ATOM 702 C CA . ALA A 1 95 ? 10.526 -1.746 -18.502 1.00 94.75 95 ALA A CA 1
ATOM 703 C C . ALA A 1 95 ? 9.750 -0.632 -19.216 1.00 94.75 95 ALA A C 1
ATOM 705 O O . ALA A 1 95 ? 8.567 -0.819 -19.512 1.00 94.75 95 ALA A O 1
ATOM 706 N N . PRO A 1 96 ? 10.349 0.556 -19.423 1.00 95.38 96 PRO A N 1
ATOM 707 C CA . PRO A 1 96 ? 11.746 0.745 -19.835 1.00 95.38 96 PRO A CA 1
ATOM 708 C C . PRO A 1 96 ? 12.689 1.402 -18.796 1.00 95.38 96 PRO A C 1
ATOM 710 O O . PRO A 1 96 ? 13.574 2.149 -19.197 1.00 95.38 96 PRO A O 1
ATOM 713 N N . GLU A 1 97 ? 12.515 1.165 -17.494 1.00 96.50 97 GLU A N 1
ATOM 714 C CA . GLU A 1 97 ? 13.289 1.801 -16.401 1.00 96.50 97 GLU A CA 1
ATOM 715 C C . GLU A 1 97 ? 13.141 3.331 -16.349 1.00 96.50 97 GLU A C 1
ATOM 717 O O . GLU A 1 97 ? 14.098 4.083 -16.159 1.00 96.50 97 GLU A O 1
ATOM 722 N N . VAL A 1 98 ? 11.913 3.816 -16.533 1.00 97.81 98 VAL A N 1
ATOM 723 C CA . VAL A 1 98 ? 11.612 5.252 -16.484 1.00 97.81 98 VAL A CA 1
ATOM 724 C C . VAL A 1 98 ? 10.942 5.596 -15.165 1.00 97.81 98 VAL A C 1
ATOM 726 O O . VAL A 1 98 ? 9.867 5.082 -14.857 1.00 97.81 98 VAL A O 1
ATOM 729 N N . THR A 1 99 ? 11.564 6.509 -14.424 1.00 97.94 99 THR A N 1
ATOM 730 C CA . THR A 1 99 ? 11.048 7.052 -13.165 1.00 97.94 99 THR A CA 1
ATOM 731 C C . THR A 1 99 ? 10.382 8.406 -13.387 1.00 97.94 99 THR A C 1
ATOM 733 O O . THR A 1 99 ? 10.925 9.274 -14.073 1.00 97.94 99 THR A O 1
ATOM 736 N N . ALA A 1 100 ? 9.218 8.604 -12.776 1.00 97.12 100 ALA A N 1
ATOM 737 C CA . ALA A 1 100 ? 8.500 9.871 -12.750 1.00 97.12 100 ALA A CA 1
ATOM 738 C C . ALA A 1 100 ? 7.974 10.160 -11.341 1.00 97.12 100 ALA A C 1
ATOM 740 O O . ALA A 1 100 ? 7.846 9.253 -10.517 1.00 97.12 100 ALA A O 1
ATOM 741 N N . SER A 1 101 ? 7.666 11.427 -11.066 1.00 96.69 101 SER A N 1
ATOM 742 C CA . SER A 1 101 ? 6.973 11.802 -9.833 1.00 96.69 101 SER A CA 1
ATOM 743 C C . SER A 1 101 ? 5.596 11.147 -9.775 1.00 96.69 101 SER A C 1
ATOM 745 O O . SER A 1 101 ? 4.869 11.131 -10.768 1.00 96.69 101 SER A O 1
ATOM 747 N N . GLU A 1 102 ? 5.252 10.646 -8.596 1.00 93.56 102 GLU A N 1
ATOM 748 C CA . GLU A 1 102 ? 3.973 10.018 -8.285 1.00 93.56 102 GLU A CA 1
ATOM 749 C C . GLU A 1 102 ? 3.320 10.789 -7.137 1.00 93.56 102 GLU A C 1
ATOM 751 O O . GLU A 1 102 ? 4.001 11.289 -6.233 1.00 93.56 102 GLU A O 1
ATOM 756 N N . SER A 1 103 ? 2.004 10.949 -7.227 1.00 94.25 103 SER A N 1
ATOM 757 C CA . SER A 1 103 ? 1.195 11.432 -6.121 1.00 94.25 103 SER A CA 1
ATOM 758 C C . SER A 1 103 ? -0.226 10.930 -6.281 1.00 94.25 103 SER A C 1
ATOM 760 O O . SER A 1 103 ? -0.821 11.060 -7.357 1.00 94.25 103 SER A O 1
ATOM 762 N N . ASN A 1 104 ? -0.770 10.428 -5.182 1.00 89.88 104 ASN A N 1
ATOM 763 C CA . ASN A 1 104 ? -2.136 9.966 -5.099 1.00 89.88 104 ASN A CA 1
ATOM 764 C C . ASN A 1 104 ? -2.832 10.531 -3.857 1.00 89.88 104 ASN A C 1
ATOM 766 O O . ASN A 1 104 ? -2.219 11.139 -2.972 1.00 89.88 104 ASN A O 1
ATOM 770 N N . ARG A 1 105 ? -4.155 10.384 -3.836 1.00 91.06 105 ARG A N 1
ATOM 771 C CA . ARG A 1 105 ? -4.988 10.700 -2.683 1.00 91.06 105 ARG A CA 1
ATOM 772 C C . ARG A 1 105 ? -6.033 9.609 -2.524 1.00 91.06 105 ARG A C 1
ATOM 774 O O . ARG A 1 105 ? -6.818 9.384 -3.446 1.00 91.06 105 ARG A O 1
ATOM 781 N N . GLU A 1 106 ? -6.035 8.978 -1.359 1.00 86.56 106 GLU A N 1
ATOM 782 C CA . GLU A 1 106 ? -6.776 7.751 -1.050 1.00 86.56 106 GLU A CA 1
ATOM 783 C C . GLU A 1 106 ? -7.673 7.904 0.173 1.00 86.56 106 GLU A C 1
ATOM 785 O O . GLU A 1 106 ? -7.203 8.447 1.199 1.00 86.56 106 GLU A O 1
#

Sequence (106 aa):
MSTDDDTKIRELLTTYERALNTSNAALAASCYTTDGVFMPTTLPTSSGGDLEKAYAGIFEVIALDIVFTFEEVVVTGGDYAFVLTSSSGTQTVLAPEVTASESNRE

Foldseek 3Di:
DPPVVVVVVVVLVVQLVVCQQVLPLVSNLVSADQFGWDDDPPDDIDGHPCRSVVSNVVSVFKHDDKDKDWPDWADDP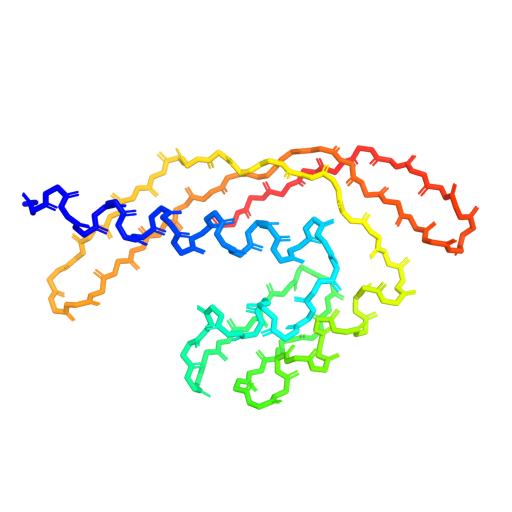DRDIDTKIKIWDWMAGPVVRDIDIDIDID

pLDDT: mean 94.66, std 6.86, range [58.25, 98.75]